Protein AF-W2R6E9-F1 (afdb_monomer_lite)

Foldseek 3Di:
DDDDPNDDDDPDDDDDDDPPPDCPDPDPVVVLVVQVVVVVVVCVVCCVVCVVHDDDDDDPPSNVVVVVVPDDDPPPCVVPD

InterPro domains:
  IPR041373 Reverse transcriptase, RNase H-like domain [PF17917] (3-70)

Radius of gyration: 16.4 Å; chains: 1; bounding box: 34×22×52 Å

Secondary structure (DSSP, 8-state):
-EESSSSEE------------------HHHHHHHHHHHHHHHHHHHHHHHTT--------HHHHHHHHTTSPPP-GGGG--

Structure (mmCIF, N/CA/C/O backbone):
data_AF-W2R6E9-F1
#
_entry.id   AF-W2R6E9-F1
#
loop_
_atom_site.group_PDB
_atom_site.id
_atom_site.type_symbol
_atom_site.label_atom_id
_atom_site.label_alt_id
_atom_site.label_comp_id
_atom_site.label_asym_id
_atom_site.label_entity_id
_atom_site.label_seq_id
_atom_site.pdbx_PDB_ins_code
_atom_site.Cartn_x
_atom_site.Cartn_y
_atom_site.Cartn_z
_atom_site.occupancy
_atom_site.B_iso_or_equiv
_atom_site.auth_seq_id
_atom_site.auth_comp_id
_atom_site.auth_asym_id
_atom_site.auth_atom_id
_atom_site.pdbx_PDB_model_num
ATOM 1 N N . MET A 1 1 ? -6.189 -5.265 9.352 1.00 60.94 1 MET A N 1
ATOM 2 C CA . MET A 1 1 ? -7.324 -6.116 8.929 1.00 60.94 1 MET A CA 1
ATOM 3 C C . MET A 1 1 ? -8.548 -5.718 9.743 1.00 60.94 1 MET A C 1
ATOM 5 O O . MET A 1 1 ? -8.360 -5.315 10.883 1.00 60.94 1 MET A O 1
ATOM 9 N N . HIS A 1 2 ? -9.762 -5.743 9.182 1.00 62.31 2 HIS A N 1
ATOM 10 C CA . HIS A 1 2 ? -10.972 -5.446 9.961 1.00 62.31 2 HIS A CA 1
ATOM 11 C C . HIS A 1 2 ? -11.672 -6.762 10.307 1.00 62.31 2 HIS A C 1
ATOM 13 O O . HIS A 1 2 ? -12.307 -7.367 9.439 1.00 62.31 2 HIS A O 1
ATOM 19 N N . ASP A 1 3 ? -11.522 -7.197 11.559 1.00 63.25 3 ASP A N 1
ATOM 20 C CA . ASP A 1 3 ? -12.192 -8.384 12.086 1.00 63.25 3 ASP A CA 1
ATOM 21 C C . ASP A 1 3 ? -13.663 -8.055 12.355 1.00 63.25 3 ASP A C 1
ATOM 23 O O . ASP A 1 3 ? -13.987 -7.135 13.108 1.00 63.25 3 ASP A O 1
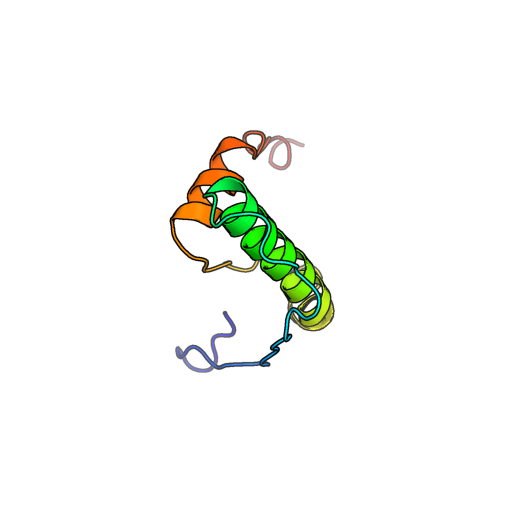ATOM 27 N N . VAL A 1 4 ? -14.568 -8.765 11.683 1.00 66.00 4 VAL A N 1
ATOM 28 C CA . VAL A 1 4 ? -15.993 -8.748 12.029 1.00 66.00 4 VAL A CA 1
ATOM 29 C C . VAL A 1 4 ? -16.457 -10.191 12.150 1.00 66.00 4 VAL A C 1
ATOM 31 O O . VAL A 1 4 ? -16.621 -10.881 11.135 1.00 66.00 4 VAL A O 1
ATOM 34 N N . ASP A 1 5 ? -16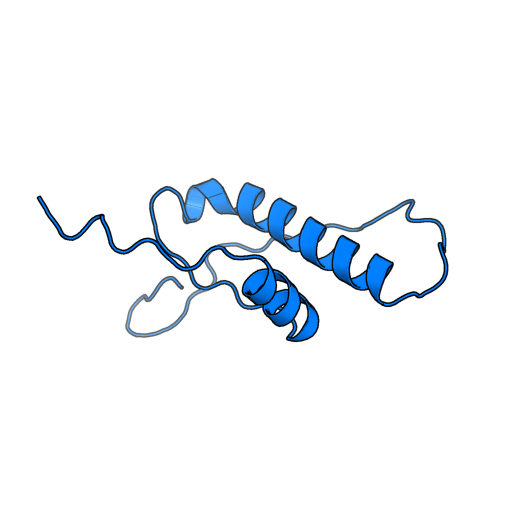.703 -10.610 13.389 1.00 75.44 5 ASP A N 1
ATOM 35 C CA . ASP A 1 5 ? -17.065 -11.977 13.785 1.00 75.44 5 ASP A CA 1
ATOM 36 C C . ASP A 1 5 ? -15.954 -13.017 13.532 1.00 75.44 5 ASP A C 1
ATOM 38 O O . ASP A 1 5 ? -16.243 -14.126 13.072 1.00 75.44 5 ASP A O 1
ATOM 42 N N . GLY A 1 6 ? -14.682 -12.679 13.779 1.00 77.50 6 GLY A N 1
ATOM 43 C CA . GLY A 1 6 ? -13.565 -13.619 13.609 1.00 77.50 6 GLY A CA 1
ATOM 44 C C . GLY A 1 6 ? -13.185 -13.880 12.148 1.00 77.50 6 GLY A C 1
ATOM 45 O O . GLY A 1 6 ? -12.601 -14.919 11.832 1.00 77.50 6 GLY A O 1
ATOM 46 N N . ARG A 1 7 ? -13.598 -13.000 11.226 1.00 75.88 7 ARG A N 1
ATOM 47 C CA . ARG A 1 7 ? -13.318 -13.110 9.789 1.00 75.88 7 ARG A CA 1
ATOM 48 C C . ARG A 1 7 ? -12.797 -11.798 9.231 1.00 75.88 7 ARG A C 1
ATOM 50 O O . ARG A 1 7 ? -13.428 -10.752 9.404 1.00 75.88 7 ARG A O 1
ATOM 57 N N . ASP A 1 8 ? -11.726 -11.902 8.449 1.00 82.00 8 ASP A N 1
ATOM 58 C CA . ASP A 1 8 ? -11.209 -10.804 7.642 1.00 82.00 8 ASP A CA 1
ATOM 59 C C . ASP A 1 8 ? -12.240 -10.380 6.594 1.00 82.00 8 ASP A C 1
ATOM 61 O O . ASP A 1 8 ? -12.666 -11.172 5.745 1.00 82.00 8 ASP A O 1
ATOM 65 N N . ARG A 1 9 ? -12.641 -9.105 6.634 1.00 85.62 9 ARG A N 1
ATOM 66 C CA . ARG A 1 9 ? -13.504 -8.502 5.612 1.00 85.62 9 ARG A CA 1
ATOM 67 C C . ARG A 1 9 ? -12.752 -7.433 4.829 1.00 85.62 9 ARG A C 1
ATOM 69 O O . ARG A 1 9 ? -12.060 -6.586 5.392 1.00 85.62 9 ARG A O 1
ATOM 76 N N . VAL A 1 10 ? -12.927 -7.446 3.508 1.00 86.38 10 VAL A N 1
ATOM 77 C CA . VAL A 1 10 ? -12.400 -6.401 2.621 1.00 86.38 10 VAL A CA 1
ATOM 78 C C . VAL A 1 10 ? -13.220 -5.126 2.819 1.00 86.38 10 VAL A C 1
ATOM 80 O O . VAL A 1 10 ? -14.419 -5.115 2.554 1.00 86.38 10 VAL A O 1
ATOM 83 N N . VAL A 1 11 ? -12.568 -4.050 3.262 1.00 88.38 11 VAL A N 1
ATOM 84 C CA . VAL A 1 11 ? -13.219 -2.750 3.520 1.00 88.38 11 VAL A CA 1
ATOM 85 C C . VAL A 1 11 ? -13.215 -1.820 2.306 1.00 88.38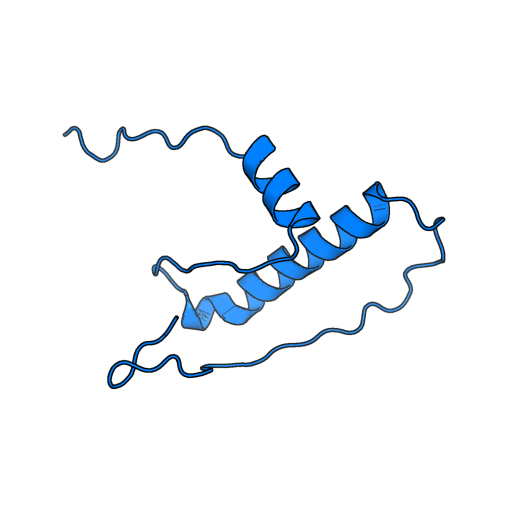 11 VAL A C 1
ATOM 87 O O . VAL A 1 11 ? -14.110 -0.994 2.156 1.00 88.38 11 VAL A O 1
ATOM 90 N N . ALA A 1 12 ? -12.219 -1.953 1.428 1.00 90.31 12 ALA A N 1
ATOM 91 C CA . ALA A 1 12 ? -12.101 -1.194 0.190 1.00 90.31 12 ALA A CA 1
ATOM 92 C C . ALA A 1 12 ? -11.061 -1.835 -0.744 1.00 90.31 12 ALA A C 1
ATOM 94 O O . ALA A 1 12 ? -10.178 -2.570 -0.304 1.00 90.31 12 ALA A O 1
ATOM 95 N N . SER A 1 13 ? -11.152 -1.527 -2.038 1.00 90.81 13 SER A N 1
ATOM 96 C CA . SER A 1 13 ? -10.196 -1.960 -3.062 1.00 90.81 13 SER A CA 1
ATOM 97 C C . SER A 1 13 ? -9.769 -0.770 -3.917 1.00 90.81 13 SER A C 1
ATOM 99 O O . SER A 1 13 ? -10.572 0.115 -4.211 1.00 90.81 13 SER A O 1
ATOM 101 N N . ALA A 1 14 ? -8.496 -0.739 -4.308 1.00 90.38 14 ALA A N 1
ATOM 102 C CA . ALA A 1 14 ? -7.934 0.307 -5.148 1.00 90.38 14 ALA A CA 1
ATOM 103 C C . ALA A 1 14 ? -6.925 -0.290 -6.131 1.00 90.38 14 ALA A C 1
ATOM 105 O O . ALA A 1 14 ? -6.080 -1.102 -5.761 1.00 90.38 14 ALA A O 1
ATOM 106 N N . SER A 1 15 ? -6.978 0.157 -7.384 1.00 90.44 15 SER A N 1
ATOM 107 C CA . SER A 1 15 ? -6.021 -0.218 -8.423 1.00 90.44 15 SER A CA 1
ATOM 108 C C . SER A 1 15 ? -5.613 1.008 -9.236 1.00 90.44 15 SER A C 1
ATOM 110 O O . SER A 1 15 ? -6.347 1.997 -9.328 1.00 90.44 15 SER A O 1
ATOM 112 N N . LYS A 1 16 ? -4.401 0.976 -9.799 1.00 86.62 16 LYS A N 1
ATOM 113 C CA . LYS A 1 16 ? -3.890 2.044 -10.659 1.00 86.62 16 LYS A CA 1
ATOM 114 C C . LYS A 1 16 ? -3.042 1.471 -11.779 1.00 86.62 16 LYS A C 1
ATOM 116 O O . LYS A 1 16 ? -2.050 0.790 -11.533 1.00 86.62 16 LYS A O 1
ATOM 121 N N . LEU A 1 17 ? -3.415 1.808 -13.010 1.00 85.69 17 LEU A N 1
ATOM 122 C CA . LEU A 1 17 ? -2.589 1.540 -14.175 1.00 85.69 17 LEU A CA 1
ATOM 123 C C . LEU A 1 17 ? -1.398 2.504 -14.187 1.00 85.69 17 LEU A C 1
ATOM 125 O O . LEU A 1 17 ? -1.559 3.715 -14.021 1.00 85.69 17 LEU A O 1
ATOM 129 N N . ILE A 1 18 ? -0.200 1.965 -14.395 1.00 78.69 18 ILE A N 1
ATOM 130 C CA . ILE A 1 18 ? 1.017 2.758 -14.561 1.00 78.69 18 ILE A CA 1
ATOM 131 C C . ILE A 1 18 ? 1.257 2.922 -16.059 1.00 78.69 18 ILE A C 1
ATOM 133 O O . ILE A 1 18 ? 1.759 2.022 -16.727 1.00 78.69 18 ILE A O 1
ATOM 137 N N . THR A 1 19 ? 0.863 4.073 -16.594 1.00 76.81 19 THR A N 1
ATOM 138 C CA . THR A 1 19 ? 1.052 4.435 -18.003 1.00 76.81 19 THR A CA 1
ATOM 139 C C . THR A 1 19 ? 2.295 5.304 -18.177 1.00 76.81 19 THR A C 1
ATOM 141 O O . THR A 1 19 ? 2.619 6.108 -17.308 1.00 76.81 19 THR A O 1
ATOM 144 N N . GLY A 1 20 ? 2.984 5.181 -19.313 1.00 65.94 20 GLY A N 1
ATOM 145 C CA . GLY A 1 20 ? 4.109 6.063 -19.653 1.00 65.94 20 GLY A CA 1
ATOM 146 C C . GLY A 1 20 ? 5.446 5.706 -18.999 1.00 65.94 20 GLY A C 1
ATOM 147 O O . GLY A 1 20 ? 6.442 6.385 -19.245 1.00 65.94 20 GLY A O 1
ATOM 148 N N . LEU A 1 21 ? 5.517 4.610 -18.236 1.00 66.19 21 LEU A N 1
ATOM 149 C CA . LEU A 1 21 ? 6.792 4.001 -17.883 1.00 66.19 21 LEU A CA 1
ATOM 150 C C . LEU A 1 21 ? 7.393 3.403 -19.163 1.00 66.19 21 LEU A C 1
ATOM 152 O O . LEU A 1 21 ? 7.107 2.267 -19.543 1.00 66.19 21 LEU A O 1
ATOM 156 N N . ARG A 1 22 ? 8.190 4.207 -19.877 1.00 53.94 22 ARG A N 1
ATOM 157 C CA . ARG A 1 22 ? 9.011 3.738 -21.000 1.00 53.94 22 ARG A CA 1
ATOM 158 C C . ARG A 1 22 ? 9.782 2.514 -20.508 1.00 53.94 22 ARG A C 1
ATOM 160 O O . ARG A 1 22 ? 10.181 2.515 -19.346 1.00 53.94 22 ARG A O 1
ATOM 167 N N . LYS A 1 23 ? 9.975 1.491 -21.354 1.00 58.50 23 LYS A N 1
ATOM 168 C CA . LYS A 1 23 ? 10.811 0.300 -21.088 1.00 58.50 23 LYS A CA 1
ATOM 169 C C . LYS A 1 23 ? 12.257 0.721 -20.766 1.00 58.50 23 LYS A C 1
ATOM 171 O O . LYS A 1 23 ? 13.167 0.532 -21.561 1.00 58.50 23 LYS A O 1
ATOM 176 N N . ILE A 1 24 ? 12.471 1.364 -19.628 1.00 54.72 24 ILE A N 1
ATOM 177 C CA . ILE A 1 24 ? 13.757 1.496 -18.973 1.00 54.72 24 ILE A CA 1
ATOM 178 C C . ILE A 1 24 ? 14.021 0.065 -18.532 1.00 54.72 24 ILE A C 1
ATOM 180 O O . ILE A 1 24 ? 13.157 -0.523 -17.880 1.00 54.72 24 ILE A O 1
ATOM 184 N N . GLY A 1 25 ? 15.095 -0.523 -19.064 1.00 53.44 25 GLY A N 1
ATOM 185 C CA . GLY A 1 25 ? 15.336 -1.966 -19.080 1.00 53.44 25 GLY A CA 1
ATOM 186 C C . GLY A 1 25 ? 14.901 -2.654 -17.793 1.00 53.44 25 GLY A C 1
ATOM 187 O O . GLY A 1 25 ? 15.071 -2.091 -16.716 1.00 53.44 25 GLY A O 1
ATOM 188 N N . SER A 1 26 ? 14.314 -3.847 -17.935 1.00 56.59 26 SER A N 1
ATOM 189 C CA . SER A 1 26 ? 13.785 -4.694 -16.858 1.00 56.59 26 SER A CA 1
ATOM 190 C C . SER A 1 26 ? 14.870 -5.044 -15.828 1.00 56.59 26 SER A C 1
ATOM 192 O O . SER A 1 26 ? 15.379 -6.159 -15.776 1.00 56.59 26 SER A O 1
ATOM 194 N N . GLY A 1 27 ? 15.256 -4.063 -15.024 1.00 63.81 27 GLY A N 1
ATOM 195 C CA . GLY A 1 27 ? 16.229 -4.155 -13.958 1.00 63.81 27 GLY A CA 1
ATOM 196 C C . GLY A 1 27 ? 15.504 -4.271 -12.629 1.00 63.81 27 GLY A C 1
ATOM 197 O O . GLY A 1 27 ? 14.484 -3.621 -12.393 1.00 63.81 27 GLY A O 1
ATOM 198 N N . SER A 1 28 ? 16.055 -5.081 -11.730 1.00 64.62 28 SER A N 1
ATOM 199 C CA . SER A 1 28 ? 15.518 -5.309 -10.383 1.00 64.62 28 SER A CA 1
ATOM 200 C C . SER A 1 28 ? 15.232 -4.008 -9.620 1.00 64.62 28 SER A C 1
ATOM 202 O O . SER A 1 28 ? 14.210 -3.913 -8.946 1.00 64.62 28 SER A O 1
ATOM 204 N N . LYS A 1 29 ? 16.079 -2.982 -9.783 1.00 66.06 29 LYS A N 1
ATOM 205 C CA . LYS A 1 29 ? 15.930 -1.662 -9.147 1.00 66.06 29 LYS A CA 1
ATOM 206 C C . LYS A 1 29 ? 14.674 -0.912 -9.609 1.00 66.06 29 LYS A C 1
ATOM 208 O O . LYS A 1 29 ? 13.936 -0.399 -8.774 1.00 66.06 29 LYS A O 1
ATOM 213 N N . THR A 1 30 ? 14.393 -0.896 -10.913 1.00 71.25 30 THR A N 1
ATOM 214 C CA . THR A 1 30 ? 13.197 -0.248 -11.480 1.00 71.25 30 THR A CA 1
ATOM 215 C C . THR A 1 30 ? 11.925 -0.948 -11.004 1.00 71.25 30 THR A C 1
ATOM 217 O O . THR A 1 30 ? 10.966 -0.295 -10.601 1.00 71.25 30 THR A O 1
ATOM 220 N N . THR A 1 31 ? 11.942 -2.282 -10.945 1.00 77.12 31 THR A N 1
ATOM 221 C CA . THR A 1 31 ? 10.823 -3.079 -10.425 1.00 77.12 31 THR A CA 1
ATOM 222 C C . THR A 1 31 ? 10.555 -2.813 -8.942 1.00 77.12 31 THR A C 1
ATOM 224 O O . THR A 1 31 ? 9.399 -2.664 -8.552 1.00 77.12 31 THR A O 1
ATOM 227 N N . ILE A 1 32 ? 11.598 -2.721 -8.109 1.00 78.81 32 ILE A N 1
ATOM 228 C CA . ILE A 1 32 ? 11.452 -2.388 -6.682 1.00 78.81 32 ILE A CA 1
ATOM 229 C C . ILE A 1 32 ? 10.877 -0.978 -6.521 1.00 78.81 32 ILE A C 1
ATOM 231 O O . ILE A 1 32 ? 9.922 -0.790 -5.772 1.00 78.81 32 ILE A O 1
ATOM 235 N N . GLN A 1 33 ? 11.391 -0.002 -7.273 1.00 80.38 33 GLN A N 1
ATOM 236 C CA . GLN A 1 33 ? 10.931 1.384 -7.201 1.00 80.38 33 GLN A CA 1
ATOM 237 C C . GLN A 1 33 ? 9.438 1.517 -7.531 1.00 80.38 33 GLN A C 1
ATOM 239 O O . GLN A 1 33 ? 8.711 2.193 -6.807 1.00 80.38 33 GLN A O 1
ATOM 244 N N . ILE A 1 34 ? 8.965 0.828 -8.574 1.00 83.25 34 ILE A N 1
ATOM 245 C CA . ILE A 1 34 ? 7.544 0.807 -8.949 1.00 83.25 34 ILE A CA 1
ATOM 246 C C . ILE A 1 34 ? 6.689 0.210 -7.833 1.00 83.25 34 ILE A C 1
ATOM 248 O O . ILE A 1 34 ? 5.645 0.767 -7.497 1.00 83.25 34 ILE A O 1
ATOM 252 N N . LYS A 1 35 ? 7.129 -0.904 -7.237 1.00 83.94 35 LYS A N 1
ATOM 253 C CA . LYS A 1 35 ? 6.401 -1.538 -6.134 1.00 83.94 35 LYS 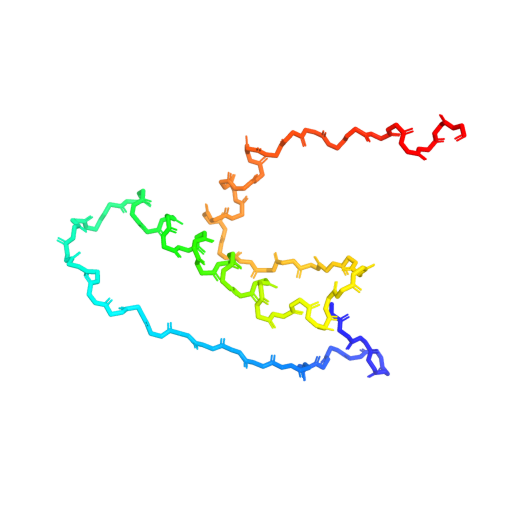A CA 1
ATOM 254 C C . LYS A 1 35 ? 6.345 -0.628 -4.896 1.00 83.94 35 LYS A C 1
ATOM 256 O O . LYS A 1 35 ? 5.268 -0.467 -4.330 1.00 83.94 35 LYS A O 1
ATOM 261 N N . CYS A 1 36 ? 7.443 0.040 -4.530 1.00 85.44 36 CYS A N 1
ATOM 262 C CA . CYS A 1 36 ? 7.458 1.017 -3.431 1.00 85.44 36 CYS A CA 1
ATOM 263 C C . CYS A 1 36 ? 6.544 2.221 -3.711 1.00 85.44 36 CYS A C 1
ATOM 265 O O . CYS A 1 36 ? 5.795 2.646 -2.834 1.00 85.44 36 CYS A O 1
ATOM 267 N N . TRP A 1 37 ? 6.546 2.744 -4.942 1.00 86.38 37 TRP A N 1
ATOM 268 C CA . TRP A 1 37 ? 5.607 3.791 -5.359 1.00 86.38 37 TRP A CA 1
ATOM 269 C C . TRP A 1 37 ? 4.152 3.330 -5.260 1.00 86.38 37 TRP A C 1
ATOM 271 O O . TRP A 1 37 ? 3.299 4.091 -4.804 1.00 86.38 37 TRP A O 1
ATOM 281 N N . GLY A 1 38 ? 3.876 2.082 -5.647 1.00 88.38 38 GLY A N 1
ATOM 282 C CA . GLY A 1 38 ? 2.570 1.450 -5.485 1.00 88.38 38 GLY A CA 1
ATOM 283 C C . GLY A 1 38 ? 2.114 1.426 -4.026 1.00 88.38 38 GLY A C 1
ATOM 284 O O . GLY A 1 38 ? 0.987 1.829 -3.747 1.00 88.38 38 GLY A O 1
ATOM 285 N N . ILE A 1 39 ? 3.000 1.049 -3.097 1.00 88.62 39 ILE A N 1
ATOM 286 C CA . ILE A 1 39 ? 2.721 1.051 -1.651 1.00 88.62 39 ILE A CA 1
ATOM 287 C C . ILE A 1 39 ? 2.408 2.462 -1.153 1.00 88.62 39 ILE A C 1
ATOM 289 O O . ILE A 1 39 ? 1.352 2.669 -0.567 1.00 88.62 39 ILE A O 1
ATOM 293 N N . VAL A 1 40 ? 3.273 3.447 -1.425 1.00 89.38 40 VAL A N 1
ATOM 294 C CA . VAL A 1 40 ? 3.060 4.842 -0.987 1.00 89.38 40 VAL A CA 1
ATOM 295 C C . VAL A 1 40 ? 1.756 5.410 -1.551 1.00 89.38 40 VAL A C 1
ATOM 297 O O . VAL A 1 40 ? 1.045 6.159 -0.881 1.00 89.38 40 VAL A O 1
ATOM 300 N N . TRP A 1 41 ? 1.425 5.078 -2.798 1.00 91.69 41 TRP A N 1
ATOM 301 C CA . TRP A 1 41 ? 0.164 5.493 -3.396 1.00 91.69 41 TRP A CA 1
ATOM 302 C C . TRP A 1 41 ? -1.038 4.826 -2.715 1.00 91.69 41 TRP A C 1
ATOM 304 O O . TRP A 1 41 ? -2.003 5.520 -2.392 1.00 91.69 41 TRP A O 1
ATOM 314 N N . ALA A 1 42 ? -0.977 3.514 -2.473 1.00 90.06 42 ALA A N 1
ATOM 315 C CA . ALA A 1 42 ? -2.050 2.763 -1.832 1.00 90.06 42 ALA A CA 1
ATOM 316 C C . ALA A 1 42 ? -2.285 3.237 -0.391 1.00 90.06 42 ALA A C 1
ATOM 318 O O . ALA A 1 42 ? -3.416 3.572 -0.048 1.00 90.06 42 ALA A O 1
ATOM 319 N N . THR A 1 43 ? -1.241 3.383 0.429 1.00 89.75 43 THR A N 1
ATOM 320 C CA . THR A 1 43 ? -1.379 3.858 1.819 1.00 89.75 43 THR A CA 1
ATOM 321 C C . THR A 1 43 ? -1.999 5.255 1.890 1.00 89.75 43 THR A C 1
ATOM 323 O O . THR A 1 43 ? -2.858 5.511 2.729 1.00 89.75 43 THR A O 1
ATOM 326 N N . ARG A 1 44 ? -1.679 6.150 0.944 1.00 90.06 44 ARG A N 1
ATOM 327 C CA . ARG A 1 44 ? -2.353 7.457 0.829 1.00 90.06 44 ARG A CA 1
ATOM 328 C C . ARG A 1 44 ? -3.840 7.338 0.491 1.00 90.06 44 ARG A C 1
ATOM 330 O O . ARG A 1 44 ? -4.623 8.159 0.962 1.00 90.06 44 ARG A O 1
ATOM 337 N N . LYS A 1 45 ? -4.235 6.359 -0.329 1.00 91.00 45 LYS A N 1
ATOM 338 C CA . LYS A 1 45 ? -5.645 6.113 -0.677 1.00 91.00 45 LYS A CA 1
ATOM 339 C C . LYS A 1 45 ? -6.434 5.533 0.486 1.00 91.00 45 LYS A C 1
ATOM 341 O O . LYS A 1 45 ? -7.566 5.953 0.700 1.00 91.00 45 LYS A O 1
ATOM 346 N N . PHE A 1 46 ? -5.826 4.631 1.248 1.00 89.31 46 PHE A N 1
ATOM 347 C CA . PHE A 1 46 ? -6.471 4.000 2.394 1.00 89.31 46 PHE A CA 1
ATOM 348 C C . PHE A 1 46 ? -6.336 4.791 3.695 1.00 89.31 46 PHE A C 1
ATOM 350 O O . PHE A 1 46 ? -6.895 4.373 4.701 1.00 89.31 46 PHE A O 1
ATOM 357 N N . ARG A 1 47 ? -5.688 5.965 3.683 1.00 87.06 47 ARG A N 1
ATOM 358 C CA . ARG A 1 47 ? -5.498 6.804 4.877 1.00 87.06 47 ARG A CA 1
ATOM 359 C C . ARG A 1 47 ? -6.787 7.042 5.665 1.00 87.06 47 ARG A C 1
ATOM 361 O O . ARG A 1 47 ? -6.723 7.083 6.876 1.00 87.06 47 ARG A O 1
ATOM 368 N N . TYR A 1 48 ? -7.942 7.163 5.008 1.00 85.50 48 TYR A N 1
ATOM 369 C CA . TYR A 1 48 ? -9.224 7.341 5.704 1.00 85.50 48 TYR A CA 1
ATOM 370 C C . TYR A 1 48 ? -9.671 6.103 6.507 1.00 85.50 48 TYR A C 1
ATOM 372 O O . TYR A 1 48 ? -10.350 6.243 7.514 1.00 85.50 48 TYR A O 1
ATOM 380 N N . TYR A 1 49 ? -9.271 4.901 6.085 1.00 81.94 49 TYR A N 1
ATOM 381 C CA . TYR A 1 49 ? -9.565 3.638 6.775 1.00 81.94 49 TYR A CA 1
ATOM 382 C C . TYR A 1 49 ? -8.520 3.280 7.836 1.00 81.94 49 TYR A C 1
ATOM 384 O O . TYR A 1 49 ? -8.799 2.479 8.720 1.00 81.94 49 TYR A O 1
ATOM 392 N N . SER A 1 50 ? -7.317 3.845 7.722 1.00 75.81 50 SER A N 1
ATOM 393 C CA . SER A 1 50 ? -6.171 3.547 8.589 1.00 75.81 50 SER A CA 1
ATOM 394 C C . SER A 1 50 ? -5.757 4.736 9.459 1.00 75.81 50 SER A C 1
ATOM 396 O O . SER A 1 50 ? -4.685 4.700 10.057 1.00 75.81 50 SER A O 1
ATOM 398 N N . ASP A 1 51 ? -6.543 5.817 9.503 1.00 77.25 51 ASP A N 1
ATOM 399 C CA . ASP A 1 51 ? -6.136 7.028 10.219 1.00 77.25 51 ASP A CA 1
ATOM 400 C C . ASP A 1 51 ? -5.954 6.713 11.705 1.00 77.25 51 ASP A C 1
ATOM 402 O O . ASP A 1 51 ? -6.880 6.247 12.365 1.00 77.25 51 ASP A O 1
ATOM 406 N N . LYS A 1 52 ? -4.738 6.945 12.213 1.00 73.62 52 LYS A N 1
ATOM 407 C CA . LYS A 1 52 ? -4.319 6.668 13.601 1.00 73.62 52 LYS A CA 1
ATOM 408 C C . LYS A 1 52 ? -4.413 5.201 14.048 1.00 73.62 52 LYS A C 1
ATOM 410 O O . LYS A 1 52 ? -4.267 4.937 15.238 1.00 73.62 52 LYS A O 1
ATOM 415 N N . HIS A 1 53 ? -4.603 4.261 13.123 1.00 80.88 53 HIS A N 1
ATOM 416 C CA . HIS A 1 53 ? -4.624 2.830 13.415 1.00 80.88 53 HIS A CA 1
ATOM 417 C C . HIS A 1 53 ? -3.433 2.123 12.773 1.00 80.88 53 HIS A C 1
ATOM 419 O O . HIS A 1 53 ? -3.133 2.318 11.594 1.00 80.88 53 HIS A O 1
ATOM 425 N N . GLU A 1 54 ? -2.773 1.276 13.558 1.00 83.62 54 GLU A N 1
ATOM 426 C CA . GLU A 1 54 ? -1.770 0.346 13.054 1.00 83.62 54 GLU A CA 1
ATOM 427 C C . GLU A 1 54 ? -2.409 -0.632 12.060 1.00 83.62 54 GLU A C 1
ATOM 429 O O . GLU A 1 54 ? -3.572 -1.027 12.197 1.00 83.62 54 GLU A O 1
ATOM 434 N N . PHE A 1 55 ? -1.664 -0.987 11.017 1.00 85.62 55 PHE A N 1
ATOM 435 C CA . PHE A 1 55 ? -2.126 -1.931 10.015 1.00 85.62 55 PHE A CA 1
ATOM 436 C C . PHE A 1 55 ? -0.977 -2.774 9.475 1.00 85.62 55 PHE A C 1
ATOM 438 O O . PHE A 1 55 ? 0.112 -2.272 9.197 1.00 85.62 55 PHE A O 1
ATOM 445 N N . ASP A 1 56 ? -1.276 -4.044 9.227 1.00 86.62 56 ASP A N 1
ATOM 446 C CA . ASP A 1 56 ? -0.360 -4.948 8.547 1.00 86.62 56 ASP A CA 1
ATOM 447 C C . ASP A 1 56 ? -0.337 -4.669 7.044 1.00 86.62 56 ASP A C 1
ATOM 449 O O . ASP A 1 56 ? -1.374 -4.644 6.368 1.00 86.62 56 ASP A O 1
ATOM 453 N N . LEU A 1 57 ? 0.866 -4.486 6.500 1.00 86.44 57 LEU A N 1
ATOM 454 C CA . LEU A 1 57 ? 1.089 -4.340 5.067 1.00 86.44 57 LEU A CA 1
ATOM 455 C C . LEU A 1 57 ? 1.660 -5.633 4.481 1.00 86.44 57 LEU A C 1
ATOM 457 O O . LEU A 1 57 ? 2.842 -5.937 4.631 1.00 86.44 57 LEU A O 1
ATOM 461 N N . TYR A 1 58 ? 0.838 -6.341 3.712 1.00 85.94 58 TYR A N 1
ATOM 462 C CA . TYR A 1 58 ? 1.273 -7.503 2.942 1.00 85.94 58 TYR A CA 1
ATOM 463 C C . TYR A 1 58 ? 1.717 -7.071 1.542 1.00 85.94 58 TYR A C 1
ATOM 465 O O . TYR A 1 58 ? 0.923 -6.576 0.741 1.00 85.94 58 TYR A O 1
ATOM 473 N N . ALA A 1 59 ? 2.998 -7.266 1.235 1.00 85.38 59 ALA A N 1
ATOM 474 C CA . ALA A 1 59 ? 3.568 -7.011 -0.083 1.00 85.38 59 ALA A CA 1
ATOM 475 C C . ALA A 1 59 ? 4.542 -8.131 -0.481 1.00 85.38 59 ALA A C 1
ATOM 477 O O . ALA A 1 59 ? 4.996 -8.913 0.349 1.00 85.38 59 ALA A O 1
ATOM 478 N N . ASP A 1 60 ? 4.873 -8.205 -1.771 1.00 82.06 60 ASP A N 1
ATOM 479 C CA . ASP A 1 60 ? 5.847 -9.163 -2.308 1.00 82.06 60 ASP A CA 1
ATOM 480 C C . ASP A 1 60 ? 7.189 -9.100 -1.548 1.00 82.06 60 ASP A C 1
ATOM 482 O O . ASP A 1 60 ? 7.725 -8.013 -1.307 1.00 82.06 60 ASP A O 1
ATOM 486 N N . HIS A 1 61 ? 7.738 -10.279 -1.227 1.00 69.88 61 HIS A N 1
ATOM 487 C CA . HIS A 1 61 ? 8.958 -10.510 -0.442 1.00 69.88 61 HIS A CA 1
ATOM 488 C C . HIS A 1 61 ? 10.128 -9.580 -0.799 1.00 69.88 61 HIS A C 1
ATOM 490 O O . HIS A 1 61 ? 10.846 -9.114 0.084 1.00 69.88 61 HIS A O 1
ATOM 496 N N . LYS A 1 62 ? 10.325 -9.246 -2.083 1.00 69.00 62 LYS A N 1
ATOM 497 C CA . LYS A 1 62 ? 11.438 -8.365 -2.494 1.00 69.00 62 LYS A CA 1
ATOM 498 C C . LYS A 1 62 ? 11.269 -6.920 -2.021 1.00 69.00 62 LYS A C 1
ATOM 500 O O . LYS A 1 62 ? 12.255 -6.214 -1.824 1.00 69.00 62 LYS A O 1
ATOM 505 N N . VAL A 1 63 ? 10.029 -6.472 -1.864 1.00 69.94 63 VAL A N 1
ATOM 506 C CA . VAL A 1 63 ? 9.698 -5.109 -1.436 1.00 69.94 63 VAL A CA 1
ATOM 507 C C . VAL A 1 63 ? 9.816 -4.999 0.074 1.00 69.94 63 VAL A C 1
ATOM 509 O O . VAL A 1 63 ? 10.465 -4.082 0.564 1.00 69.94 63 VAL A O 1
ATOM 512 N N . VAL A 1 64 ? 9.266 -5.981 0.791 1.00 68.75 64 VAL A N 1
ATOM 513 C CA . VAL A 1 64 ? 9.323 -6.056 2.257 1.00 68.75 64 VAL A CA 1
ATOM 514 C C . VAL A 1 64 ? 10.772 -6.145 2.741 1.00 68.75 64 VAL A C 1
ATOM 516 O O . VAL A 1 64 ? 11.170 -5.365 3.602 1.00 68.75 64 VAL A O 1
ATOM 519 N N . ALA A 1 65 ? 11.600 -6.987 2.110 1.00 66.56 65 ALA A N 1
ATOM 520 C CA . ALA A 1 65 ? 13.026 -7.085 2.431 1.00 66.56 65 ALA A CA 1
ATOM 521 C C . ALA A 1 65 ? 13.777 -5.752 2.239 1.00 66.56 65 ALA A C 1
ATOM 523 O O . ALA A 1 65 ? 14.684 -5.427 3.001 1.00 66.56 65 ALA A O 1
ATOM 524 N N . THR A 1 66 ? 13.381 -4.950 1.244 1.00 63.84 66 THR A N 1
ATOM 525 C CA . THR A 1 66 ? 13.997 -3.637 0.986 1.00 63.84 66 THR A CA 1
ATOM 526 C C . THR A 1 66 ? 13.550 -2.581 2.002 1.00 63.84 66 THR A C 1
ATOM 528 O O . THR A 1 66 ? 14.339 -1.714 2.368 1.00 63.84 66 THR A O 1
ATOM 531 N N . LEU A 1 67 ? 12.294 -2.627 2.456 1.00 65.62 67 LEU A N 1
ATOM 532 C CA . LEU A 1 67 ? 11.776 -1.700 3.467 1.00 65.62 67 LEU A CA 1
ATOM 533 C C . LEU A 1 67 ? 12.372 -1.991 4.850 1.00 65.62 67 LEU A C 1
ATOM 535 O O . LEU A 1 67 ? 12.772 -1.061 5.540 1.00 65.62 67 LEU A O 1
ATOM 539 N N . SER A 1 68 ? 12.505 -3.271 5.209 1.00 65.00 68 SER A N 1
ATOM 540 C CA . SER A 1 68 ? 13.081 -3.701 6.488 1.00 65.00 68 SER A CA 1
ATOM 541 C C . SER A 1 68 ? 14.551 -3.290 6.641 1.00 65.00 68 SER A C 1
ATOM 543 O O . SER A 1 68 ? 14.927 -2.787 7.691 1.00 65.00 68 SER A O 1
ATOM 545 N N . HIS A 1 69 ? 15.363 -3.387 5.582 1.00 60.41 69 HIS A N 1
ATOM 546 C CA . HIS A 1 69 ? 16.774 -2.972 5.623 1.00 60.41 69 HIS A CA 1
ATOM 547 C C . HIS A 1 69 ? 17.007 -1.455 5.757 1.00 60.41 69 HIS A C 1
ATOM 549 O O . HIS A 1 69 ? 18.124 -1.051 6.068 1.00 60.41 69 HIS A O 1
ATOM 555 N N . ASN A 1 70 ? 15.996 -0.619 5.491 1.00 55.31 70 ASN A N 1
ATOM 556 C CA . ASN A 1 70 ? 16.092 0.845 5.567 1.00 55.31 70 ASN A CA 1
ATOM 557 C C . ASN A 1 70 ? 15.277 1.439 6.726 1.00 55.31 70 ASN A C 1
ATOM 559 O O . ASN A 1 70 ? 15.215 2.6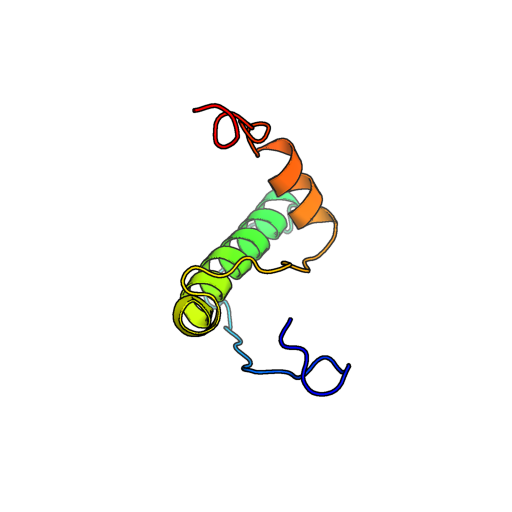63 6.857 1.00 55.31 70 ASN A O 1
ATOM 563 N N . SER A 1 71 ? 14.620 0.600 7.531 1.00 49.34 71 SER A N 1
ATOM 564 C CA . SER A 1 71 ? 13.928 1.067 8.725 1.00 49.34 71 SER A CA 1
ATOM 565 C C . SER A 1 71 ? 14.972 1.304 9.814 1.00 49.34 71 SER A C 1
ATOM 567 O O . SER A 1 71 ? 15.694 0.359 10.139 1.00 49.34 71 SER A O 1
ATOM 569 N N . PRO A 1 72 ? 15.083 2.514 10.394 1.00 52.19 72 PRO A N 1
ATOM 570 C CA . PRO A 1 72 ? 15.747 2.634 11.681 1.00 52.19 72 PRO A CA 1
ATOM 571 C C . PRO A 1 72 ? 15.050 1.683 12.661 1.00 52.19 72 PRO A C 1
ATOM 573 O O . PRO A 1 72 ? 13.827 1.508 12.597 1.00 52.19 72 PRO A O 1
ATOM 576 N N . GLU A 1 73 ? 15.847 1.017 13.494 1.00 60.12 73 GLU A N 1
ATOM 577 C CA . GLU A 1 73 ? 15.363 0.194 14.604 1.00 60.12 73 GLU A CA 1
ATOM 578 C C . GLU A 1 73 ? 14.313 1.004 15.386 1.00 60.12 73 GLU A C 1
ATOM 580 O O . GLU A 1 73 ? 14.523 2.208 15.584 1.00 60.12 73 GLU A O 1
ATOM 585 N N . PRO A 1 74 ? 13.160 0.419 15.757 1.00 50.56 74 PRO A N 1
ATOM 586 C CA . PRO A 1 74 ? 12.168 1.139 16.541 1.00 50.56 74 PRO A CA 1
ATOM 587 C C . PRO A 1 74 ? 12.816 1.611 17.848 1.00 50.56 74 PRO A C 1
ATOM 589 O O . PRO A 1 74 ? 13.291 0.810 18.648 1.00 50.56 74 PRO A O 1
ATOM 592 N N . ASP A 1 75 ? 12.881 2.929 18.036 1.00 53.44 75 ASP A N 1
ATOM 593 C CA . ASP A 1 75 ? 13.270 3.523 19.309 1.00 5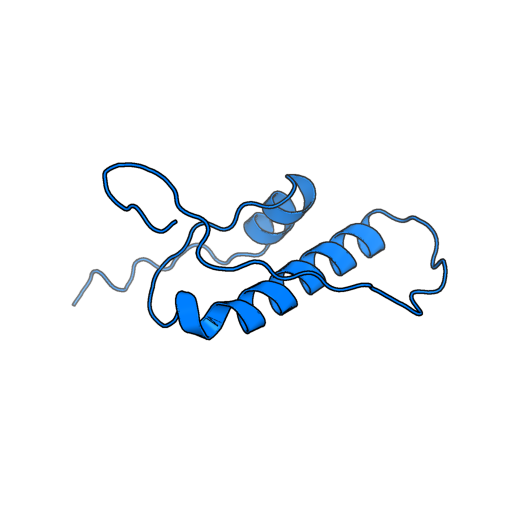3.44 75 ASP A CA 1
ATOM 594 C C . ASP A 1 75 ? 12.109 3.336 20.294 1.00 53.44 75 ASP A C 1
ATOM 596 O O . ASP A 1 75 ? 11.120 4.073 20.268 1.00 53.44 75 ASP A O 1
ATOM 600 N N . ASP A 1 76 ? 12.226 2.323 21.155 1.00 55.16 76 ASP A N 1
ATOM 601 C CA . ASP A 1 76 ? 11.270 1.958 22.213 1.00 55.16 76 ASP A CA 1
ATOM 602 C C . ASP A 1 76 ? 11.219 2.982 23.376 1.00 55.16 76 ASP A C 1
ATOM 604 O O . ASP A 1 76 ? 10.802 2.677 24.500 1.00 55.16 76 ASP A O 1
ATOM 608 N N . SER A 1 77 ? 11.629 4.231 23.138 1.00 55.88 77 SER A N 1
ATOM 609 C CA . SER A 1 77 ? 11.654 5.303 24.140 1.00 55.88 77 SER A CA 1
ATOM 610 C C . SER A 1 77 ? 10.259 5.758 24.599 1.00 55.88 77 SER A C 1
ATOM 612 O O . SER A 1 77 ? 10.134 6.361 25.665 1.00 55.88 77 SER A O 1
ATOM 614 N N . TRP A 1 78 ? 9.189 5.386 23.887 1.00 50.41 78 TRP A N 1
ATOM 615 C CA . TRP A 1 78 ? 7.799 5.704 24.249 1.00 50.41 78 TRP A CA 1
ATOM 616 C C . TRP A 1 78 ? 7.270 4.969 25.491 1.00 50.41 78 TRP A C 1
ATOM 618 O O . TRP A 1 78 ? 6.224 5.343 26.017 1.00 50.41 78 TRP A O 1
ATOM 628 N N . HIS A 1 79 ? 7.981 3.955 25.997 1.00 48.38 79 HIS A N 1
ATOM 629 C CA . HIS A 1 79 ? 7.599 3.229 27.215 1.00 48.38 79 HIS A CA 1
ATOM 630 C C . HIS A 1 79 ? 8.303 3.715 28.491 1.00 48.38 79 HIS A C 1
ATOM 632 O O . HIS A 1 79 ? 8.155 3.091 29.545 1.00 48.38 79 HIS A O 1
ATOM 638 N N . ARG A 1 80 ? 9.058 4.822 28.443 1.00 46.12 80 ARG A N 1
ATOM 639 C CA . ARG A 1 80 ? 9.758 5.340 29.625 1.00 46.12 80 ARG A CA 1
ATOM 640 C C . ARG A 1 80 ? 9.571 6.851 29.816 1.00 46.12 80 ARG A C 1
ATOM 642 O O . ARG A 1 80 ? 10.460 7.625 29.471 1.00 46.12 80 ARG A O 1
ATOM 649 N N . SER A 1 81 ? 8.462 7.209 30.474 1.00 48.06 81 SER A N 1
ATOM 650 C CA . SER A 1 81 ? 8.174 8.404 31.316 1.00 48.06 81 SER A CA 1
ATOM 651 C C . SER A 1 81 ? 6.821 9.031 31.009 1.00 48.06 81 SER A C 1
ATOM 653 O O . SER A 1 81 ? 6.579 9.372 29.834 1.00 48.06 81 SER A O 1
#

Sequence (81 aa):
MHDVDGRDRVVASASKLITGLRKIGSGSKTTIQIKCWGIVWATRKFRYYSDKHEFDLYADHKVVATLSHNSPEPDDSWHRS

Organism: Phytophthora nicotianae (strain INRA-310) (NCBI:txid761204)

pLDDT: mean 73.5, std 13.71, range [46.12, 91.69]